Protein AF-A0A8H8N8V7-F1 (afdb_monomer_lite)

Radius of gyration: 15.13 Å; chains: 1; bounding box: 40×29×34 Å

Foldseek 3Di:
DPCVPDPVQPDDPFDQDPDCVRPVAALDGDPVQPDPVSVVVSVVSLLVQQLVLLLCVQVVVPDPVRSVVSNVLSVQLVVQLVVQADDPHDSVSSLVSSQVVCVVPPVVPCVVSSVVSRD

Structure (mmCIF, N/CA/C/O backbone):
data_AF-A0A8H8N8V7-F1
#
_entry.id   AF-A0A8H8N8V7-F1
#
loop_
_atom_site.group_PDB
_atom_site.id
_atom_site.type_symbol
_atom_site.label_atom_id
_atom_site.label_alt_id
_atom_site.label_comp_id
_atom_site.label_asym_id
_atom_site.label_entity_id
_atom_site.label_seq_id
_atom_site.pdbx_PDB_ins_code
_atom_site.Cartn_x
_atom_site.Cartn_y
_atom_site.Cartn_z
_atom_site.occupancy
_atom_site.B_iso_or_equiv
_atom_site.auth_seq_id
_atom_site.auth_comp_id
_atom_site.auth_asym_id
_atom_site.auth_atom_id
_atom_site.pdbx_PDB_model_num
ATOM 1 N N . MET A 1 1 ? -11.065 8.373 9.854 1.00 80.44 1 MET A N 1
ATOM 2 C CA . MET A 1 1 ? -11.549 9.311 8.809 1.00 80.44 1 MET 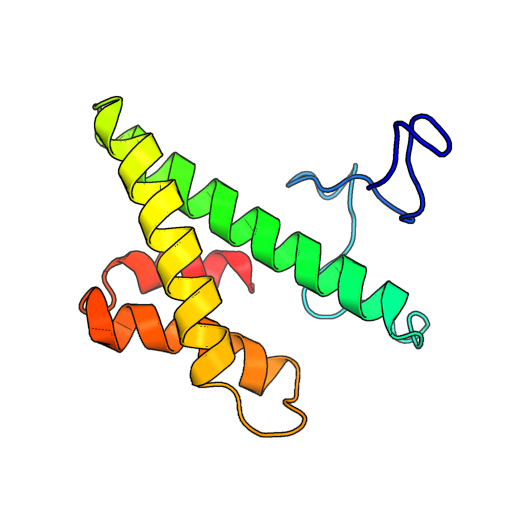A CA 1
ATOM 3 C C . MET A 1 1 ? -12.672 10.153 9.383 1.00 80.44 1 MET A C 1
ATOM 5 O O . MET A 1 1 ? -13.439 9.615 10.164 1.00 80.44 1 MET A O 1
ATOM 9 N N . ASP A 1 2 ? -12.747 11.441 9.046 1.00 77.69 2 ASP A N 1
ATOM 10 C CA . ASP A 1 2 ? -13.833 12.351 9.460 1.00 77.69 2 ASP A CA 1
ATOM 11 C C . ASP A 1 2 ? -14.032 12.540 10.973 1.00 77.69 2 ASP A C 1
ATOM 13 O O . ASP A 1 2 ? -15.121 12.876 11.430 1.00 77.69 2 ASP A O 1
ATOM 17 N N . ALA A 1 3 ? -12.964 12.410 11.769 1.00 76.81 3 ALA A N 1
ATOM 18 C CA . ALA A 1 3 ? -13.024 12.638 13.218 1.00 76.81 3 ALA A CA 1
ATOM 19 C C . ALA A 1 3 ? -13.454 14.072 13.601 1.00 76.81 3 ALA A C 1
ATOM 21 O O . ALA A 1 3 ? -13.926 14.297 14.708 1.00 76.81 3 ALA A O 1
ATOM 22 N N . TYR A 1 4 ? -13.303 15.037 12.686 1.00 73.81 4 TYR A N 1
ATOM 23 C CA . TYR A 1 4 ? -13.747 16.422 12.872 1.00 73.81 4 TYR A CA 1
ATOM 24 C C . TYR A 1 4 ? -15.263 16.610 12.679 1.00 73.81 4 TYR A C 1
ATOM 26 O O . TYR A 1 4 ? -15.844 17.523 13.255 1.00 73.81 4 TYR A O 1
ATOM 34 N N . VAL A 1 5 ? -15.903 15.761 11.866 1.00 76.38 5 VAL A N 1
ATOM 35 C CA . VAL A 1 5 ? -17.336 15.860 11.522 1.00 76.38 5 VAL A CA 1
ATOM 36 C C . VAL A 1 5 ? -18.169 14.816 12.280 1.00 76.38 5 VAL A C 1
ATOM 38 O O . VAL A 1 5 ? -19.365 15.008 12.483 1.00 76.38 5 VAL A O 1
ATOM 41 N N . GLY A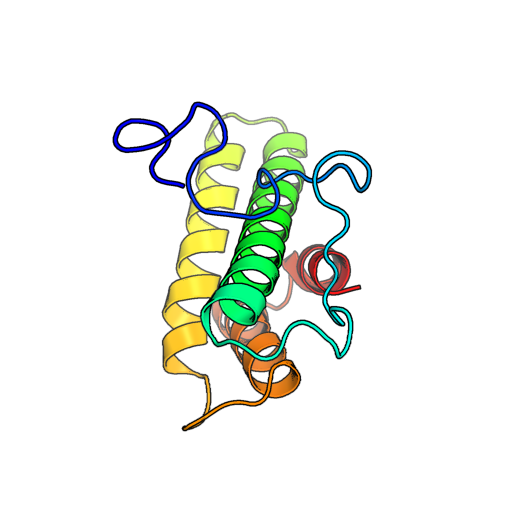 1 6 ? -17.546 13.716 12.712 1.00 67.88 6 GLY A N 1
ATOM 42 C CA . GLY A 1 6 ? -18.186 12.608 13.418 1.00 67.88 6 GLY A CA 1
ATOM 43 C C . GLY A 1 6 ? -17.724 12.445 14.869 1.00 67.88 6 GLY A C 1
ATOM 44 O O . GLY A 1 6 ? -17.550 13.406 15.612 1.00 67.88 6 GLY A O 1
ATOM 45 N N . SER A 1 7 ? -17.556 11.189 15.289 1.00 74.44 7 SER A N 1
ATOM 46 C CA . SER A 1 7 ? -17.009 10.845 16.606 1.00 74.44 7 SER A CA 1
ATOM 47 C C . SER A 1 7 ? -15.477 10.885 16.603 1.00 74.44 7 SER A C 1
ATOM 49 O O . SER A 1 7 ? -14.851 10.866 15.546 1.00 74.44 7 SER A O 1
ATOM 51 N N . GLN A 1 8 ? -14.853 10.824 17.781 1.00 70.06 8 GLN A N 1
ATOM 52 C CA . GLN A 1 8 ? -13.391 10.752 17.926 1.00 70.06 8 GLN A CA 1
ATOM 53 C C . GLN A 1 8 ? -12.757 9.557 17.175 1.00 70.06 8 GLN A C 1
ATOM 55 O O . GLN A 1 8 ? -11.576 9.598 16.841 1.00 70.06 8 GLN A O 1
ATOM 60 N N . ARG A 1 9 ? -13.548 8.514 16.868 1.00 71.44 9 ARG A N 1
ATOM 61 C CA . ARG A 1 9 ? -13.153 7.358 16.042 1.00 71.44 9 ARG A CA 1
ATOM 62 C C . ARG A 1 9 ? -13.385 7.547 14.539 1.00 71.44 9 ARG A C 1
ATOM 64 O O . ARG A 1 9 ? -12.782 6.840 13.738 1.00 71.44 9 ARG A O 1
ATOM 71 N N . GLY A 1 10 ? -14.210 8.509 14.138 1.00 83.50 10 GLY A N 1
ATOM 72 C CA . GLY A 1 10 ? -14.615 8.681 12.748 1.00 83.50 10 GLY A CA 1
ATOM 73 C C . GLY A 1 10 ? -15.750 7.747 12.321 1.00 83.50 10 GLY A C 1
ATOM 74 O O . GLY A 1 10 ? -16.564 7.346 13.153 1.00 83.50 10 GLY A O 1
ATOM 75 N N . ILE A 1 11 ? -15.808 7.452 11.016 1.00 82.94 11 ILE A N 1
ATOM 76 C CA . ILE A 1 11 ? -16.849 6.625 10.363 1.00 82.94 11 ILE A CA 1
ATOM 77 C C . ILE A 1 11 ? -16.401 5.198 9.994 1.00 82.94 11 ILE A C 1
ATOM 79 O O . ILE A 1 11 ? -17.204 4.432 9.468 1.00 82.94 11 ILE A O 1
ATOM 83 N N . TRP A 1 12 ? -15.130 4.865 10.226 1.00 81.56 12 TRP A N 1
ATOM 84 C CA . TRP A 1 12 ? -14.564 3.534 9.980 1.00 81.56 12 TRP A CA 1
ATOM 85 C C . TRP A 1 12 ? -14.724 2.635 11.210 1.00 81.56 12 TRP A C 1
ATOM 87 O O . TRP A 1 12 ? -14.876 3.144 12.326 1.00 81.56 12 TRP A O 1
ATOM 97 N N . ASP A 1 13 ? -14.689 1.315 11.011 1.00 83.19 13 ASP A N 1
ATOM 98 C CA . ASP A 1 13 ? -14.807 0.347 12.107 1.00 83.19 13 ASP A CA 1
ATOM 99 C C . ASP A 1 13 ? -13.553 0.377 12.992 1.00 83.19 13 ASP A C 1
ATOM 101 O O . ASP A 1 13 ? -13.652 0.259 14.221 1.00 83.19 13 ASP A O 1
ATOM 105 N N . TYR A 1 14 ? -12.387 0.583 12.372 1.00 86.38 14 TYR A N 1
ATOM 106 C CA . TYR A 1 14 ? -11.089 0.632 13.035 1.00 86.38 14 TYR A CA 1
ATOM 107 C C . TYR A 1 14 ? -10.336 1.939 12.750 1.00 86.38 14 TYR A C 1
ATOM 109 O O . TYR A 1 14 ? -10.602 2.679 11.800 1.00 86.38 14 TYR A O 1
ATOM 117 N N . LEU A 1 15 ? -9.403 2.269 13.645 1.00 86.31 15 LEU A N 1
ATOM 118 C CA . LEU A 1 15 ? -8.461 3.363 13.423 1.00 86.31 15 LEU A CA 1
ATOM 119 C C . LEU A 1 15 ? -7.260 2.804 12.669 1.00 86.31 15 LEU A C 1
ATOM 121 O O . LEU A 1 15 ? -6.624 1.898 13.194 1.00 86.31 15 LEU A O 1
ATOM 125 N N . TYR A 1 16 ? -6.906 3.409 11.533 1.00 86.00 16 TYR A N 1
ATOM 126 C CA . TYR A 1 16 ? -5.735 2.988 10.760 1.00 86.00 16 TYR A CA 1
ATOM 127 C C . TYR A 1 16 ? -4.479 2.897 11.628 1.00 86.00 16 TYR A C 1
ATOM 129 O O . TYR A 1 16 ? -4.072 3.886 12.261 1.00 86.00 16 TYR A O 1
ATOM 137 N N . SER A 1 17 ? -3.876 1.714 11.682 1.00 85.50 17 SER A N 1
ATOM 138 C CA . SER A 1 17 ? -2.812 1.394 12.623 1.00 85.50 17 SER A CA 1
ATOM 139 C C . SER A 1 17 ? -2.106 0.104 12.241 1.00 85.50 17 SER A C 1
ATOM 141 O O . SER A 1 17 ? -2.737 -0.935 12.128 1.00 85.50 17 SER A O 1
ATOM 143 N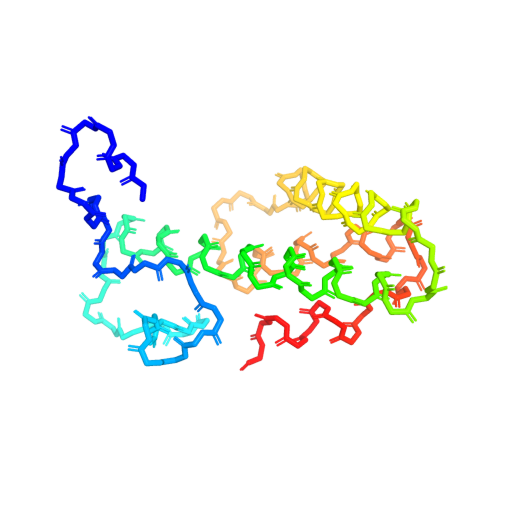 N . THR A 1 18 ? -0.775 0.127 12.302 1.00 84.81 18 THR A N 1
ATOM 144 C CA . THR A 1 18 ? 0.061 -1.075 12.145 1.00 84.81 18 THR A CA 1
ATOM 145 C C . THR A 1 18 ? -0.037 -2.071 13.309 1.00 84.81 18 THR A C 1
ATOM 147 O O . THR A 1 18 ? 0.685 -3.067 13.383 1.00 84.81 18 THR A O 1
ATOM 150 N N . SER A 1 19 ? -0.894 -1.789 14.293 1.00 87.88 19 SER A N 1
ATOM 151 C CA . SER A 1 19 ? -1.164 -2.681 15.408 1.00 87.88 19 SER A CA 1
ATOM 152 C C . SER A 1 19 ? -2.397 -3.521 15.108 1.00 87.88 19 SER A C 1
ATOM 154 O O . SER A 1 19 ? -3.509 -3.003 15.154 1.00 87.88 19 SER A O 1
ATOM 156 N N . MET A 1 20 ? -2.210 -4.839 15.000 1.00 86.44 20 MET A N 1
ATOM 157 C CA . MET A 1 20 ? -3.301 -5.821 14.871 1.00 86.44 20 MET A CA 1
ATOM 158 C C . MET A 1 20 ? -4.318 -5.804 16.032 1.00 86.44 20 MET A C 1
ATOM 160 O O . MET A 1 20 ? -5.356 -6.460 15.965 1.00 86.44 20 MET A O 1
ATOM 164 N N . VAL A 1 21 ? -4.017 -5.095 17.128 1.00 90.94 21 VAL A N 1
ATOM 165 C CA . VAL A 1 21 ? -4.947 -4.865 18.247 1.00 90.94 21 VAL A CA 1
ATOM 166 C C . VAL A 1 21 ? -5.868 -3.675 17.966 1.00 90.94 21 VAL A C 1
ATOM 168 O O . VAL A 1 21 ? -7.032 -3.691 18.365 1.00 90.94 21 VAL A O 1
ATOM 171 N N . THR A 1 22 ? -5.351 -2.640 17.304 1.00 88.75 22 THR A N 1
ATOM 172 C CA . THR A 1 22 ? -6.088 -1.413 16.971 1.00 88.75 22 THR A CA 1
ATOM 173 C C . THR A 1 22 ? -6.861 -1.566 15.663 1.00 88.75 22 THR A C 1
ATOM 175 O O . THR A 1 22 ? -8.018 -1.143 15.604 1.00 88.75 22 THR A O 1
ATOM 178 N N . ASP A 1 23 ? -6.248 -2.202 14.664 1.00 88.38 23 ASP A N 1
ATOM 179 C CA . ASP A 1 23 ? -6.851 -2.551 13.381 1.00 88.38 23 ASP A CA 1
ATOM 180 C C . ASP A 1 23 ? -6.541 -4.023 13.043 1.00 88.38 23 ASP A C 1
ATOM 182 O O . ASP A 1 23 ? -5.402 -4.361 12.731 1.00 88.38 23 ASP A O 1
ATOM 186 N N . PRO A 1 24 ? -7.517 -4.940 13.158 1.00 88.50 24 PRO A N 1
ATOM 187 C CA . PRO A 1 24 ? -7.323 -6.355 12.870 1.00 88.50 24 PRO A CA 1
ATOM 188 C C . PRO A 1 24 ? -7.560 -6.709 11.391 1.00 88.50 24 PRO A C 1
ATOM 190 O O . PRO A 1 24 ? -7.626 -7.900 11.060 1.00 88.50 24 PRO A O 1
ATOM 193 N N . LEU A 1 25 ? -7.786 -5.729 10.506 1.00 87.00 25 LEU A N 1
ATOM 194 C CA . LEU A 1 25 ? -7.992 -5.994 9.085 1.00 87.00 25 LEU A CA 1
ATOM 195 C C . LEU A 1 25 ? -6.709 -6.529 8.436 1.00 87.00 25 LEU A C 1
ATOM 197 O O . LEU A 1 25 ? -5.592 -6.246 8.846 1.00 87.00 25 LEU A O 1
ATOM 201 N N . SER A 1 26 ? -6.880 -7.354 7.406 1.00 80.25 26 SER A N 1
ATOM 202 C CA . SER A 1 26 ? -5.775 -7.918 6.627 1.00 80.25 26 SER A CA 1
ATOM 203 C C . SER A 1 26 ? -6.136 -7.925 5.147 1.00 80.25 26 SER A C 1
ATOM 205 O O . SER A 1 26 ? -7.290 -7.687 4.780 1.00 80.25 26 SER A O 1
ATOM 207 N N . TYR A 1 27 ? -5.166 -8.266 4.295 1.00 76.56 27 TYR A N 1
ATOM 208 C CA . TYR A 1 27 ? -5.352 -8.376 2.846 1.00 76.56 27 TYR A CA 1
ATOM 209 C C . TYR A 1 27 ? -6.516 -9.295 2.433 1.00 76.56 27 TYR A C 1
ATOM 211 O O . TYR A 1 27 ? -7.134 -9.102 1.385 1.00 76.56 27 TYR A O 1
ATOM 219 N N . SER A 1 28 ? -6.848 -10.281 3.271 1.00 75.44 28 SER A N 1
ATOM 220 C CA . SER A 1 28 ? -8.010 -11.151 3.101 1.00 75.44 28 SER A CA 1
ATOM 221 C C . SER A 1 28 ? -9.027 -10.897 4.220 1.00 75.44 28 SER A C 1
ATOM 223 O O . SER A 1 28 ? -9.104 -11.694 5.163 1.00 75.44 28 SER A O 1
ATOM 225 N N . PRO A 1 29 ? -9.834 -9.822 4.139 1.00 69.50 29 PRO A N 1
ATOM 226 C CA . PRO A 1 29 ? -10.804 -9.515 5.178 1.00 69.50 29 PRO A CA 1
ATOM 227 C C . PRO A 1 29 ? -11.878 -10.615 5.296 1.00 69.50 29 PRO A C 1
ATOM 229 O O . PRO A 1 29 ? -12.104 -11.387 4.355 1.00 69.50 29 PRO A O 1
ATOM 232 N N . PRO A 1 30 ? -12.579 -10.705 6.444 1.00 74.56 30 PRO A N 1
ATOM 233 C CA . PRO A 1 30 ? -13.648 -11.678 6.643 1.00 74.56 30 PRO A CA 1
ATOM 234 C C . PRO A 1 30 ? -14.715 -11.602 5.545 1.00 74.56 30 PRO A C 1
ATOM 236 O O . PRO A 1 30 ? -15.135 -10.514 5.156 1.00 74.56 30 PRO A O 1
ATOM 239 N N . ARG A 1 31 ? -15.242 -12.759 5.115 1.00 75.44 31 ARG A N 1
ATOM 240 C CA . ARG A 1 31 ? -16.295 -12.850 4.076 1.00 75.44 31 ARG A CA 1
ATOM 241 C C . ARG A 1 31 ? -17.581 -12.078 4.404 1.00 75.44 31 ARG A C 1
ATOM 243 O O . ARG A 1 31 ? -18.406 -11.883 3.521 1.00 75.44 31 ARG A O 1
ATOM 250 N N . SER A 1 32 ? -17.773 -11.671 5.658 1.00 80.12 32 SER A N 1
ATOM 251 C CA . SER A 1 32 ? -18.897 -10.841 6.099 1.00 80.12 32 SER A CA 1
ATOM 252 C C . SER A 1 32 ? -18.790 -9.370 5.669 1.00 80.12 32 SER A C 1
ATOM 254 O O . SER A 1 32 ? -19.807 -8.680 5.663 1.00 80.12 32 SER A O 1
ATOM 256 N N . ARG A 1 33 ? -17.599 -8.884 5.288 1.00 81.31 33 ARG A N 1
ATOM 257 C CA . ARG A 1 33 ? -17.351 -7.514 4.805 1.00 81.31 33 ARG A CA 1
ATOM 258 C C . ARG A 1 33 ? -17.640 -7.419 3.301 1.00 81.31 33 ARG A C 1
ATOM 260 O O . ARG A 1 33 ? -16.739 -7.537 2.477 1.00 81.31 33 ARG A O 1
ATOM 267 N N . ILE A 1 34 ? -18.917 -7.268 2.943 1.00 79.81 34 ILE A N 1
ATOM 268 C CA . ILE A 1 34 ? -19.397 -7.332 1.546 1.00 79.81 34 ILE A CA 1
ATOM 269 C C . ILE A 1 34 ? -19.647 -5.965 0.897 1.00 79.81 34 ILE A C 1
ATOM 271 O O . ILE A 1 34 ? -19.950 -5.903 -0.295 1.00 79.81 34 ILE A O 1
ATOM 275 N N . ARG A 1 35 ? -19.585 -4.864 1.657 1.00 87.19 35 ARG A N 1
ATOM 276 C CA . ARG A 1 35 ? -19.852 -3.523 1.118 1.00 87.19 35 ARG A CA 1
ATOM 277 C C . ARG A 1 35 ? -18.566 -2.900 0.592 1.00 87.19 35 ARG A C 1
ATOM 279 O O . ARG A 1 35 ? -17.481 -3.143 1.111 1.00 87.19 35 ARG A O 1
ATOM 286 N N . VAL A 1 36 ? -18.707 -2.006 -0.385 1.00 88.38 36 VAL A N 1
ATOM 287 C CA . VAL A 1 36 ? -17.567 -1.280 -0.975 1.00 88.38 36 VAL A CA 1
ATOM 288 C C . VAL A 1 36 ? -16.787 -0.455 0.050 1.00 88.38 36 VAL A C 1
ATOM 290 O O . VAL A 1 36 ? -15.577 -0.325 -0.079 1.00 88.38 36 VAL A O 1
ATOM 293 N N . HIS A 1 37 ? -17.449 0.051 1.094 1.00 89.06 37 HIS A N 1
ATOM 294 C CA . HIS A 1 37 ? -16.785 0.767 2.185 1.00 89.06 37 HIS A CA 1
ATOM 295 C C . HIS A 1 37 ? -15.941 -0.174 3.050 1.00 89.06 37 HIS A C 1
ATOM 297 O O . HIS A 1 37 ? -14.808 0.161 3.365 1.00 89.06 37 HIS A O 1
ATOM 303 N N . ASP A 1 38 ? -16.440 -1.375 3.351 1.00 85.75 38 ASP A N 1
ATOM 304 C CA . ASP A 1 38 ? -15.702 -2.354 4.153 1.00 85.75 38 ASP A CA 1
ATOM 305 C C . ASP A 1 38 ? -14.431 -2.824 3.413 1.00 85.75 38 ASP A C 1
ATOM 307 O O . ASP A 1 38 ? -13.382 -3.016 4.024 1.00 85.75 38 ASP A O 1
ATOM 31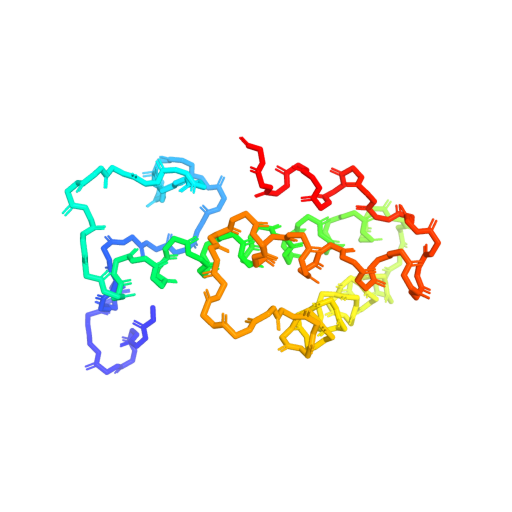1 N N . ALA A 1 39 ? -14.523 -2.982 2.086 1.00 82.75 39 ALA A N 1
ATOM 312 C CA . ALA A 1 39 ? -13.378 -3.276 1.224 1.00 82.75 39 ALA A CA 1
ATOM 313 C C . ALA A 1 39 ? -12.426 -2.074 1.090 1.00 82.75 39 ALA A C 1
ATOM 315 O O . ALA A 1 39 ? -11.209 -2.245 1.085 1.00 82.75 39 ALA A O 1
ATOM 316 N N . GLY A 1 40 ? -12.978 -0.860 1.000 1.00 87.12 40 GLY A N 1
ATOM 317 C CA . GLY A 1 40 ? -12.214 0.384 0.930 1.00 87.12 40 GLY A CA 1
ATOM 318 C C . GLY A 1 40 ? -11.388 0.646 2.188 1.00 87.12 40 GLY A C 1
ATOM 319 O O . GLY A 1 40 ? -10.251 1.091 2.072 1.00 87.12 40 GLY A O 1
ATOM 320 N N . GLU A 1 41 ? -11.918 0.316 3.365 1.00 87.56 41 GLU A N 1
ATOM 321 C CA . GLU A 1 41 ? -11.200 0.400 4.641 1.00 87.56 41 GLU A C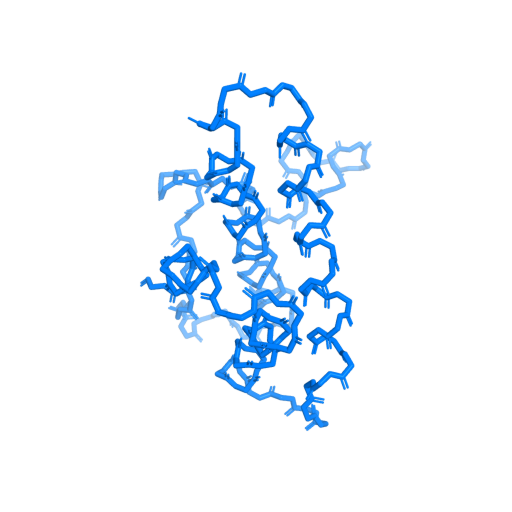A 1
ATOM 322 C C . GLU A 1 41 ? -9.979 -0.528 4.656 1.00 87.56 41 GLU A C 1
ATOM 324 O O . GLU A 1 41 ? -8.867 -0.069 4.903 1.00 87.56 41 GLU A O 1
ATOM 329 N N . GLY A 1 42 ? -10.152 -1.802 4.282 1.00 86.50 42 GLY A N 1
ATOM 330 C CA . GLY A 1 42 ? -9.031 -2.744 4.189 1.00 86.50 42 GLY A CA 1
ATOM 331 C C . GLY A 1 42 ? -7.983 -2.324 3.151 1.00 86.50 42 GLY A C 1
ATOM 332 O O . GLY A 1 42 ? -6.784 -2.440 3.390 1.00 86.50 42 GLY A O 1
ATOM 333 N N . TRP A 1 43 ? -8.415 -1.777 2.011 1.00 87.44 43 TRP A N 1
ATOM 334 C CA . TRP A 1 43 ? -7.496 -1.247 0.999 1.00 87.44 43 TRP A CA 1
ATOM 335 C C . TRP A 1 43 ? -6.717 -0.019 1.482 1.00 87.44 43 TRP A C 1
ATOM 337 O O . TRP A 1 43 ? -5.531 0.133 1.182 1.00 87.44 43 TRP A O 1
ATOM 347 N N . ALA A 1 44 ? -7.372 0.860 2.238 1.00 89.25 44 ALA A N 1
ATOM 348 C CA . ALA A 1 44 ? -6.732 2.028 2.816 1.00 89.25 44 ALA A CA 1
ATOM 349 C C . ALA A 1 44 ? -5.713 1.648 3.901 1.00 89.25 44 ALA A C 1
ATOM 351 O O . ALA A 1 44 ? -4.663 2.289 3.963 1.00 89.25 44 ALA A O 1
ATOM 352 N N . GLU A 1 45 ? -5.965 0.591 4.679 1.00 88.75 45 GLU A N 1
ATOM 353 C CA . GLU A 1 45 ? -4.989 0.084 5.650 1.00 88.75 45 GLU A CA 1
ATOM 354 C C . GLU A 1 45 ? -3.747 -0.493 4.960 1.00 88.75 45 GLU A C 1
ATOM 356 O O . GLU A 1 45 ? -2.621 -0.159 5.315 1.00 88.75 45 GLU A O 1
ATOM 361 N N . ILE A 1 46 ? -3.910 -1.231 3.860 1.00 88.50 46 ILE A N 1
ATOM 362 C CA . ILE A 1 46 ? -2.758 -1.676 3.059 1.00 88.50 46 ILE A CA 1
ATOM 363 C C . ILE A 1 46 ? -1.947 -0.477 2.533 1.00 88.50 46 ILE A C 1
ATOM 365 O O . ILE A 1 46 ? -0.717 -0.459 2.604 1.00 88.50 46 ILE A O 1
ATOM 369 N N . CYS A 1 47 ? -2.618 0.562 2.024 1.00 90.00 47 CYS A N 1
ATOM 370 C CA . CYS A 1 47 ? -1.944 1.790 1.589 1.00 90.00 47 CYS A CA 1
ATOM 371 C C . CYS A 1 47 ? -1.186 2.477 2.742 1.00 90.00 47 CYS A C 1
ATOM 373 O O . CYS A 1 47 ? -0.116 3.056 2.529 1.00 90.00 47 CYS A O 1
ATOM 375 N N . ARG A 1 48 ? -1.735 2.423 3.960 1.00 90.12 48 ARG A N 1
ATOM 376 C CA . ARG A 1 48 ? -1.131 2.963 5.181 1.00 90.12 48 ARG A CA 1
ATOM 377 C C . ARG A 1 48 ? 0.126 2.187 5.580 1.00 90.12 48 ARG A C 1
ATOM 379 O O . ARG A 1 48 ? 1.122 2.833 5.919 1.00 90.12 48 ARG A O 1
ATOM 386 N N . GLU A 1 49 ? 0.094 0.859 5.493 1.00 89.62 49 GLU A N 1
ATOM 387 C CA . GLU A 1 49 ? 1.229 -0.031 5.766 1.00 89.62 49 GLU A CA 1
ATOM 388 C C . GLU A 1 49 ? 2.386 0.204 4.789 1.00 89.62 49 GLU A C 1
ATOM 390 O O . GLU A 1 49 ? 3.532 0.401 5.200 1.00 89.62 49 GLU A O 1
ATOM 395 N N . ILE A 1 50 ? 2.091 0.305 3.486 1.00 90.88 50 ILE A N 1
ATOM 396 C CA . ILE A 1 50 ? 3.095 0.659 2.467 1.00 90.88 50 ILE A CA 1
ATOM 397 C C . ILE A 1 50 ? 3.763 1.998 2.813 1.00 90.88 50 ILE A C 1
ATOM 399 O O . ILE A 1 50 ? 4.990 2.120 2.756 1.00 90.88 50 ILE A O 1
ATOM 403 N N . TYR A 1 51 ? 2.968 2.998 3.200 1.00 90.75 51 TYR A N 1
ATOM 404 C CA . TYR A 1 51 ? 3.470 4.317 3.575 1.00 90.75 51 TYR A CA 1
ATOM 405 C C . TYR A 1 51 ? 4.390 4.269 4.807 1.00 90.75 51 TYR A C 1
ATOM 407 O O . TYR A 1 51 ? 5.466 4.871 4.769 1.00 90.75 51 TYR A O 1
ATOM 415 N N . GLU A 1 52 ? 4.021 3.548 5.874 1.00 88.50 52 GLU A N 1
ATOM 416 C CA . GLU A 1 52 ? 4.886 3.378 7.057 1.00 88.50 52 GLU A CA 1
ATOM 417 C C . GLU A 1 52 ? 6.190 2.666 6.710 1.00 88.50 52 GLU A C 1
ATOM 419 O O . GLU A 1 52 ? 7.270 3.169 7.024 1.00 88.50 52 GLU A O 1
ATOM 424 N N . LEU A 1 53 ? 6.114 1.527 6.016 1.00 88.19 53 LEU A N 1
ATOM 425 C CA . LEU A 1 53 ? 7.293 0.735 5.669 1.00 88.19 53 LEU A CA 1
ATOM 426 C C . LEU A 1 53 ? 8.266 1.511 4.778 1.00 88.19 53 LEU A C 1
ATOM 428 O O . LEU A 1 53 ? 9.481 1.404 4.958 1.00 88.19 53 LEU A O 1
ATOM 432 N N . LEU A 1 54 ? 7.764 2.330 3.852 1.00 87.31 54 LEU A N 1
ATOM 433 C CA . LEU A 1 54 ? 8.606 3.204 3.037 1.00 87.31 54 LEU A CA 1
ATOM 434 C C . LEU A 1 54 ? 9.219 4.336 3.864 1.00 87.31 54 LEU A C 1
ATOM 436 O O . LEU A 1 54 ? 10.406 4.620 3.716 1.00 87.31 54 LEU A O 1
ATOM 440 N N . ILE A 1 55 ? 8.470 4.972 4.764 1.00 86.00 55 ILE A N 1
ATOM 441 C CA . ILE A 1 55 ? 9.044 6.018 5.619 1.00 86.00 55 ILE A CA 1
ATOM 442 C C . ILE A 1 55 ? 10.114 5.446 6.536 1.00 86.00 55 ILE A C 1
ATOM 444 O O . ILE A 1 55 ? 11.196 6.024 6.613 1.00 86.00 55 ILE A O 1
ATOM 448 N N . LEU A 1 56 ? 9.858 4.321 7.200 1.00 83.06 56 LEU A N 1
ATOM 449 C CA . LEU A 1 56 ? 10.820 3.675 8.091 1.00 83.06 56 LEU A CA 1
ATOM 450 C C . LEU A 1 56 ? 12.040 3.157 7.314 1.00 83.06 56 LEU A C 1
ATOM 452 O O . LEU A 1 56 ? 13.185 3.412 7.700 1.00 83.06 56 LEU A O 1
ATOM 456 N N . GLY A 1 57 ? 11.810 2.487 6.183 1.00 79.00 57 GLY A N 1
ATOM 457 C CA . GLY A 1 57 ? 12.858 1.938 5.320 1.00 79.00 57 GLY A CA 1
ATOM 458 C C . GLY A 1 57 ? 13.793 2.995 4.729 1.00 79.00 57 GLY A C 1
ATOM 459 O O . GLY A 1 57 ? 14.971 2.719 4.502 1.00 79.00 57 GLY A O 1
ATOM 460 N N . PHE A 1 58 ? 13.299 4.215 4.508 1.00 77.62 58 PHE A N 1
ATOM 461 C CA . PHE A 1 58 ? 14.135 5.332 4.082 1.00 77.62 58 PHE A CA 1
ATOM 462 C C . PHE A 1 58 ? 14.711 6.123 5.268 1.00 77.62 58 PHE A C 1
ATOM 464 O O . PHE A 1 58 ? 15.893 6.438 5.247 1.00 77.62 58 PHE A O 1
ATOM 471 N N . SER A 1 59 ? 13.954 6.373 6.340 1.00 70.12 59 SER A N 1
ATOM 472 C CA . SER A 1 59 ? 14.439 7.136 7.512 1.00 70.12 59 SER A CA 1
ATOM 473 C C . SER A 1 59 ? 15.565 6.421 8.272 1.00 70.12 59 SER A C 1
ATOM 475 O O . SER A 1 59 ? 16.442 7.069 8.838 1.00 70.12 59 SER A O 1
ATOM 477 N N . SER A 1 60 ? 15.591 5.085 8.243 1.00 62.62 60 SER A N 1
ATOM 478 C CA . SER A 1 60 ? 16.682 4.258 8.791 1.00 62.62 60 SER A CA 1
ATOM 479 C C . SER A 1 60 ? 18.024 4.411 8.056 1.00 62.62 60 SER A C 1
ATOM 481 O O . SER A 1 60 ? 19.038 3.905 8.534 1.00 62.62 60 SER A O 1
ATOM 483 N N . LYS A 1 61 ? 18.065 5.139 6.929 1.00 61.31 61 LYS A N 1
ATOM 484 C CA . LYS A 1 61 ? 19.294 5.464 6.180 1.00 61.31 61 LYS A CA 1
ATOM 485 C C . LYS A 1 61 ? 19.978 6.766 6.635 1.00 61.31 61 LYS A C 1
ATOM 487 O O . LYS A 1 61 ? 20.945 7.192 6.009 1.00 61.31 61 LYS A O 1
ATOM 492 N N . ASN A 1 62 ? 19.571 7.298 7.795 1.00 50.75 62 ASN A N 1
ATOM 493 C CA . ASN A 1 62 ? 20.232 8.358 8.570 1.00 50.75 62 ASN A CA 1
ATOM 494 C C . ASN A 1 62 ? 20.150 9.809 8.049 1.00 50.75 62 ASN A C 1
ATOM 496 O O . ASN A 1 62 ? 20.903 10.639 8.552 1.00 50.75 62 ASN A O 1
ATOM 500 N N . ASN A 1 63 ? 19.217 10.194 7.165 1.00 54.34 63 ASN A N 1
ATOM 501 C CA . ASN A 1 63 ? 18.963 11.620 6.892 1.00 54.34 63 ASN A CA 1
ATOM 502 C C . ASN A 1 63 ? 17.472 12.005 6.894 1.00 54.34 63 ASN A C 1
ATOM 504 O O . ASN A 1 63 ? 16.608 11.280 6.413 1.00 54.34 63 ASN A O 1
ATOM 508 N N . TYR A 1 64 ? 17.159 13.212 7.386 1.00 50.16 64 TYR A N 1
ATOM 509 C CA . TYR A 1 64 ? 15.804 13.800 7.370 1.00 50.16 64 TYR A CA 1
ATOM 510 C C . TYR A 1 64 ? 15.215 13.916 5.947 1.00 50.16 64 TYR A C 1
ATOM 512 O O . TYR A 1 64 ? 14.004 13.796 5.755 1.00 50.16 64 TYR A O 1
ATOM 520 N N . SER A 1 65 ? 16.077 14.080 4.935 1.00 60.91 65 SER A N 1
ATOM 521 C CA . SER A 1 65 ? 15.724 14.007 3.509 1.00 60.91 65 SER A CA 1
ATOM 522 C C . SER A 1 65 ? 15.099 12.670 3.108 1.00 60.91 65 SER A C 1
ATOM 524 O O . SER A 1 65 ? 14.332 12.607 2.148 1.00 60.91 65 SER A O 1
ATOM 526 N N . ASP A 1 66 ? 15.384 11.604 3.850 1.00 63.66 66 ASP A N 1
ATOM 527 C CA . ASP A 1 66 ? 15.035 10.247 3.454 1.00 63.66 66 ASP A CA 1
ATOM 528 C C . ASP A 1 66 ? 13.582 9.928 3.828 1.00 63.66 66 ASP A C 1
ATOM 530 O O . ASP A 1 66 ? 12.866 9.296 3.055 1.00 63.66 66 ASP A O 1
ATOM 534 N N . GLY A 1 67 ? 13.067 10.486 4.929 1.00 64.06 67 GLY A N 1
ATOM 535 C CA . GLY A 1 67 ? 11.633 10.436 5.235 1.00 64.06 67 GLY A CA 1
ATOM 536 C C . GLY A 1 67 ? 10.775 11.141 4.172 1.00 64.06 67 GLY A C 1
ATOM 537 O O . GLY A 1 67 ? 9.662 10.703 3.878 1.00 64.06 67 GLY A O 1
ATOM 538 N N . ILE A 1 68 ? 11.297 12.203 3.544 1.00 75.50 68 ILE A N 1
ATOM 539 C CA . ILE A 1 68 ? 10.659 12.866 2.392 1.00 75.50 68 ILE A CA 1
ATOM 540 C C . ILE A 1 68 ? 10.727 11.960 1.156 1.00 75.50 68 ILE A C 1
ATOM 542 O O . ILE A 1 68 ? 9.731 11.823 0.445 1.00 75.50 68 ILE A O 1
ATOM 546 N N . ALA A 1 69 ? 11.861 11.293 0.927 1.00 83.25 69 ALA A N 1
ATOM 547 C CA . ALA A 1 69 ? 12.009 10.340 -0.169 1.00 83.25 69 ALA A CA 1
ATOM 548 C C . ALA A 1 69 ? 11.015 9.170 -0.059 1.00 83.25 69 ALA A C 1
ATOM 550 O O . ALA A 1 69 ? 10.348 8.862 -1.044 1.00 83.25 69 ALA A O 1
ATOM 551 N N . GLY A 1 70 ? 10.830 8.580 1.129 1.00 87.12 70 GLY A N 1
ATOM 552 C CA . GLY A 1 70 ? 9.848 7.510 1.354 1.00 87.12 70 GLY A CA 1
ATOM 553 C C . GLY A 1 70 ? 8.411 7.938 1.027 1.00 87.12 70 GLY A C 1
ATOM 554 O O . GLY A 1 70 ? 7.688 7.222 0.334 1.00 87.12 70 GLY A O 1
ATOM 555 N N . LYS A 1 71 ? 8.019 9.156 1.428 1.00 88.94 71 LYS A N 1
ATOM 556 C CA . LYS A 1 71 ? 6.706 9.744 1.093 1.00 88.94 71 LYS A CA 1
ATOM 557 C C . LYS A 1 71 ? 6.524 9.953 -0.412 1.00 88.94 71 LYS A C 1
ATOM 559 O O . LYS A 1 71 ? 5.454 9.664 -0.943 1.00 88.94 71 LYS A O 1
ATOM 564 N N . LEU A 1 72 ? 7.560 10.440 -1.098 1.00 90.56 72 LEU A N 1
ATOM 565 C CA . LEU A 1 72 ? 7.537 10.641 -2.550 1.00 90.56 72 LEU A CA 1
ATOM 566 C C . LEU A 1 72 ? 7.444 9.314 -3.306 1.00 90.56 72 LEU A C 1
ATOM 568 O O . LEU A 1 72 ? 6.654 9.203 -4.239 1.00 90.56 72 LEU A O 1
ATOM 572 N N . VAL A 1 73 ? 8.207 8.300 -2.884 1.00 92.62 73 VAL A N 1
ATOM 573 C CA . VAL A 1 73 ? 8.108 6.945 -3.443 1.00 92.62 73 VAL A CA 1
ATOM 574 C C . VAL A 1 73 ? 6.686 6.425 -3.272 1.00 92.62 73 VAL A C 1
ATOM 576 O O . VAL A 1 73 ? 6.089 6.010 -4.259 1.00 92.62 73 VAL A O 1
ATOM 579 N N . ASN A 1 74 ? 6.106 6.527 -2.072 1.00 93.75 74 ASN A N 1
ATOM 580 C CA . ASN A 1 74 ? 4.735 6.086 -1.820 1.00 93.75 74 ASN A CA 1
ATOM 581 C C . ASN A 1 74 ? 3.723 6.748 -2.771 1.00 93.75 74 ASN A C 1
ATOM 583 O O . ASN A 1 74 ? 2.882 6.068 -3.356 1.00 93.75 74 ASN A O 1
ATOM 587 N N . LEU A 1 75 ? 3.831 8.066 -2.970 1.00 94.31 75 LEU A N 1
ATOM 588 C CA . LEU A 1 75 ? 2.941 8.792 -3.874 1.00 94.31 75 LEU A CA 1
ATOM 589 C C . LEU A 1 75 ? 3.110 8.351 -5.336 1.00 94.31 75 LEU A C 1
ATOM 591 O O . LEU A 1 75 ? 2.108 8.171 -6.025 1.00 94.31 75 LEU A O 1
ATOM 595 N N . HIS A 1 76 ? 4.343 8.136 -5.807 1.00 95.19 76 HIS A N 1
ATOM 596 C CA . HIS A 1 76 ? 4.577 7.619 -7.159 1.00 95.19 76 HIS A CA 1
ATOM 597 C C . HIS A 1 76 ? 3.987 6.222 -7.351 1.00 95.19 76 HIS A C 1
ATOM 599 O O . HIS A 1 76 ? 3.338 5.984 -8.364 1.00 95.19 76 HIS A O 1
ATOM 605 N N . LEU A 1 77 ? 4.180 5.313 -6.388 1.00 95.94 77 LEU A N 1
ATOM 606 C CA . LEU A 1 77 ? 3.619 3.962 -6.467 1.00 95.94 77 LEU A CA 1
ATOM 607 C C . LEU A 1 77 ? 2.088 3.994 -6.526 1.00 95.94 77 LEU A C 1
ATOM 609 O O . LEU A 1 77 ? 1.496 3.287 -7.336 1.00 95.94 77 LEU A O 1
ATOM 613 N N . LEU A 1 78 ? 1.452 4.842 -5.711 1.00 94.75 78 LEU A N 1
ATOM 614 C CA . LEU A 1 78 ? -0.001 4.986 -5.698 1.00 94.75 78 LEU A CA 1
ATOM 615 C C . LEU A 1 78 ? -0.529 5.540 -7.029 1.00 94.75 78 LEU A C 1
ATOM 617 O O . LEU A 1 78 ? -1.403 4.933 -7.641 1.00 94.75 78 LEU A O 1
ATOM 621 N N . VAL A 1 79 ? -0.002 6.678 -7.490 1.00 96.50 79 VAL A N 1
ATOM 622 C CA . VAL A 1 79 ? -0.502 7.349 -8.702 1.00 96.50 79 VAL A CA 1
ATOM 623 C C . VAL A 1 79 ? -0.261 6.502 -9.949 1.00 96.50 79 VAL A C 1
ATOM 625 O O . VAL A 1 79 ? -1.181 6.321 -10.744 1.00 96.50 79 VAL A O 1
ATOM 628 N N . ASP A 1 80 ? 0.936 5.941 -10.109 1.00 97.50 80 ASP A N 1
ATOM 629 C CA . ASP A 1 80 ? 1.236 5.088 -11.257 1.00 97.50 80 ASP A CA 1
ATOM 630 C C . ASP A 1 80 ? 0.464 3.761 -11.181 1.00 97.50 80 ASP A C 1
ATOM 632 O O . ASP A 1 80 ? -0.005 3.259 -12.200 1.00 97.50 80 ASP A O 1
ATOM 636 N N . GLY A 1 81 ? 0.278 3.195 -9.985 1.00 96.38 81 GLY A N 1
ATOM 637 C CA . GLY A 1 81 ? -0.499 1.968 -9.806 1.00 96.38 81 GLY A CA 1
ATOM 638 C C . GLY A 1 81 ? -1.958 2.136 -10.231 1.00 96.38 81 GLY A C 1
ATOM 639 O O . GLY A 1 81 ? -2.508 1.272 -10.914 1.00 96.38 81 GLY A O 1
ATOM 640 N N . LEU A 1 82 ? -2.559 3.293 -9.929 1.00 94.62 82 LEU A N 1
ATOM 641 C CA . LEU A 1 82 ? -3.907 3.645 -10.390 1.00 94.62 82 LEU A CA 1
ATOM 642 C C . LEU A 1 82 ? -4.013 3.759 -11.918 1.00 94.62 82 LEU A C 1
ATOM 644 O O . LEU A 1 82 ? -5.099 3.549 -12.458 1.00 94.62 82 LEU A O 1
ATOM 648 N N . GLN A 1 83 ? -2.918 4.088 -12.609 1.00 96.62 83 GLN A N 1
ATOM 649 C CA . GLN A 1 83 ? -2.862 4.128 -14.075 1.00 96.62 83 GLN A CA 1
ATOM 650 C C . GLN A 1 83 ? -2.652 2.740 -14.695 1.00 96.62 83 GLN A C 1
ATOM 652 O O . GLN A 1 83 ? -3.089 2.505 -15.819 1.00 96.62 83 GLN A O 1
ATOM 657 N N . LEU A 1 84 ? -1.970 1.835 -13.987 1.00 97.62 84 LEU A N 1
ATOM 658 C CA . LEU A 1 84 ? -1.615 0.500 -14.480 1.00 97.62 84 LEU A CA 1
ATOM 659 C C . LEU A 1 84 ? -2.682 -0.565 -14.211 1.00 97.62 84 LEU A C 1
ATOM 661 O O . LEU A 1 84 ? -2.670 -1.613 -14.857 1.00 97.62 84 LEU A O 1
ATOM 665 N N . GLN A 1 85 ? -3.580 -0.334 -13.255 1.00 95.69 85 GLN A N 1
ATOM 666 C CA . GLN A 1 85 ? -4.623 -1.303 -12.925 1.00 95.69 85 GLN A CA 1
ATOM 667 C C . GLN A 1 85 ? -5.565 -1.561 -14.121 1.00 95.69 85 GLN A C 1
ATOM 669 O O . GLN A 1 85 ? -5.921 -0.629 -14.849 1.00 95.69 85 GLN A O 1
ATOM 674 N N . PRO A 1 86 ? -6.014 -2.811 -14.332 1.00 95.38 86 PRO A N 1
ATOM 675 C CA . PRO A 1 86 ? -7.015 -3.114 -15.349 1.00 95.38 86 PRO A CA 1
ATOM 676 C C . PRO A 1 86 ? -8.388 -2.534 -14.975 1.00 95.38 86 PRO A C 1
ATOM 678 O O . PRO A 1 86 ? -8.641 -2.173 -13.827 1.00 95.38 86 PRO A O 1
ATOM 681 N N . TYR A 1 87 ? -9.310 -2.495 -15.941 1.00 95.75 87 TYR A N 1
ATOM 682 C CA . TYR A 1 87 ? -10.712 -2.162 -15.673 1.00 95.75 87 TYR A CA 1
ATOM 683 C C . TYR A 1 87 ? -11.329 -3.176 -14.695 1.00 95.75 87 TYR A C 1
ATOM 685 O O . TYR A 1 87 ? -11.228 -4.380 -14.923 1.00 95.75 87 TYR A O 1
ATOM 693 N N . ASN A 1 88 ? -11.978 -2.685 -13.632 1.00 91.94 88 ASN A N 1
ATOM 694 C CA . ASN A 1 88 ? -12.556 -3.488 -12.544 1.00 91.94 88 ASN A CA 1
ATOM 695 C C . ASN A 1 88 ? -11.575 -4.546 -11.989 1.00 91.94 88 ASN A C 1
ATOM 697 O O . ASN A 1 88 ? -11.813 -5.750 -12.136 1.00 91.94 88 ASN A O 1
ATOM 701 N N . PRO A 1 89 ? -10.460 -4.121 -11.367 1.00 92.00 89 PRO A N 1
ATOM 702 C CA . PRO A 1 89 ? -9.423 -5.039 -10.922 1.00 92.00 89 PRO A CA 1
ATOM 703 C C . PRO A 1 89 ? -9.916 -5.930 -9.776 1.00 92.00 89 PRO A C 1
ATOM 705 O O . PRO A 1 89 ? -10.690 -5.514 -8.914 1.00 92.00 89 PRO A O 1
ATOM 708 N N . THR A 1 90 ? -9.401 -7.158 -9.724 1.00 89.25 90 THR A N 1
ATOM 709 C CA . THR A 1 90 ? -9.418 -7.943 -8.483 1.00 89.25 90 THR A CA 1
ATOM 710 C C . THR A 1 90 ? -8.413 -7.350 -7.493 1.00 89.25 90 THR A C 1
ATOM 712 O O . THR A 1 90 ? -7.491 -6.645 -7.899 1.00 89.25 90 THR A O 1
ATOM 715 N N . VAL A 1 91 ? -8.520 -7.681 -6.203 1.00 86.44 91 VAL A N 1
ATOM 716 C CA . VAL A 1 91 ? -7.549 -7.218 -5.188 1.00 86.44 91 VAL A CA 1
ATOM 717 C C . VAL A 1 91 ? -6.113 -7.615 -5.566 1.00 86.44 91 VAL A C 1
ATOM 719 O O . VAL A 1 91 ? -5.193 -6.814 -5.451 1.00 86.44 91 VAL A O 1
ATOM 722 N N . VAL A 1 92 ? -5.934 -8.822 -6.119 1.00 90.25 92 VAL A N 1
ATOM 723 C CA . VAL A 1 92 ? -4.634 -9.312 -6.609 1.00 90.25 92 VAL A CA 1
ATOM 724 C C . VAL A 1 92 ? -4.128 -8.482 -7.786 1.00 90.25 92 VAL A C 1
ATOM 726 O O . VAL A 1 92 ? -2.971 -8.071 -7.780 1.00 90.25 92 VAL A O 1
ATOM 729 N N . ALA A 1 93 ? -4.990 -8.180 -8.760 1.00 93.62 93 ALA A N 1
ATOM 730 C CA . ALA A 1 93 ? -4.611 -7.328 -9.882 1.00 93.62 93 ALA A CA 1
ATOM 731 C C . ALA A 1 93 ? -4.272 -5.897 -9.426 1.00 93.62 93 ALA A C 1
ATOM 733 O O . ALA A 1 93 ? -3.327 -5.303 -9.938 1.00 93.62 93 ALA A O 1
ATOM 734 N N . ALA A 1 94 ? -4.999 -5.362 -8.441 1.00 92.88 94 ALA A N 1
ATOM 735 C CA . ALA A 1 94 ? -4.725 -4.052 -7.857 1.00 92.88 94 ALA A CA 1
ATOM 736 C C . ALA A 1 94 ? -3.386 -4.027 -7.099 1.00 92.88 94 ALA A C 1
ATOM 738 O O . ALA A 1 94 ? -2.605 -3.093 -7.273 1.00 92.88 94 ALA A O 1
ATOM 739 N N . ARG A 1 95 ? -3.068 -5.070 -6.317 1.00 94.25 95 ARG A N 1
ATOM 740 C CA . ARG A 1 95 ? -1.750 -5.242 -5.682 1.00 94.25 95 ARG A CA 1
ATOM 741 C C . ARG A 1 95 ? -0.637 -5.241 -6.723 1.00 94.25 95 ARG A C 1
ATOM 743 O O . ARG A 1 95 ? 0.335 -4.502 -6.587 1.00 94.25 95 ARG A O 1
ATOM 750 N N . ASP A 1 96 ? -0.764 -6.080 -7.747 1.00 96.00 96 ASP A N 1
ATOM 751 C CA . ASP A 1 96 ? 0.276 -6.222 -8.767 1.00 96.00 96 ASP A CA 1
ATOM 752 C C . ASP A 1 96 ? 0.485 -4.895 -9.510 1.00 96.00 96 ASP A C 1
ATOM 754 O O . ASP A 1 96 ? 1.625 -4.469 -9.708 1.00 96.00 96 ASP A O 1
ATOM 758 N N . ALA A 1 97 ? -0.604 -4.176 -9.806 1.00 96.44 97 ALA A N 1
ATOM 759 C CA . ALA A 1 97 ? -0.555 -2.830 -10.364 1.00 96.44 97 ALA A CA 1
ATOM 760 C C . ALA A 1 97 ? 0.114 -1.815 -9.422 1.00 96.44 97 ALA A C 1
ATOM 762 O O . ALA A 1 97 ? 0.887 -0.992 -9.895 1.00 96.44 97 ALA A O 1
ATOM 763 N N . MET A 1 98 ? -0.104 -1.885 -8.105 1.00 95.25 98 MET A N 1
ATOM 764 C CA . MET A 1 98 ? 0.592 -1.032 -7.127 1.00 95.25 98 MET A CA 1
ATOM 765 C C . MET A 1 98 ? 2.090 -1.342 -6.992 1.00 95.25 98 MET A C 1
ATOM 767 O O . MET A 1 98 ? 2.879 -0.452 -6.673 1.00 95.25 98 MET A O 1
ATOM 771 N N . ILE A 1 99 ? 2.506 -2.589 -7.226 1.00 95.94 99 ILE A N 1
ATOM 772 C CA . ILE A 1 99 ? 3.916 -3.002 -7.143 1.00 95.94 99 ILE A CA 1
ATOM 773 C C . ILE A 1 99 ? 4.668 -2.685 -8.443 1.00 95.94 99 ILE A C 1
ATOM 775 O O . ILE A 1 99 ? 5.859 -2.367 -8.404 1.00 95.94 99 ILE A O 1
ATOM 779 N N . GLN A 1 100 ? 4.001 -2.731 -9.597 1.00 97.75 100 GLN A N 1
ATOM 780 C CA . GLN A 1 100 ? 4.628 -2.548 -10.908 1.00 97.75 100 GLN A CA 1
ATOM 781 C C . GLN A 1 100 ? 5.434 -1.234 -11.067 1.00 97.75 100 GLN A C 1
ATOM 783 O O . GLN A 1 100 ? 6.528 -1.281 -11.636 1.00 97.75 100 GLN A O 1
ATOM 788 N N . PRO A 1 101 ? 5.021 -0.072 -10.526 1.00 97.62 101 PRO A N 1
ATOM 789 C CA . PRO A 1 101 ? 5.812 1.155 -10.594 1.00 97.62 101 PRO A CA 1
ATOM 790 C C . PRO A 1 101 ? 7.181 1.042 -9.910 1.00 97.62 101 PRO A C 1
ATOM 792 O O . PRO A 1 101 ? 8.134 1.700 -10.325 1.00 97.62 101 PRO A O 1
ATOM 795 N N . ASN A 1 102 ? 7.331 0.161 -8.912 1.00 96.44 102 ASN A N 1
ATOM 796 C CA . ASN A 1 102 ? 8.629 -0.136 -8.301 1.00 96.44 102 ASN A CA 1
ATOM 797 C C . ASN A 1 102 ? 9.585 -0.822 -9.283 1.00 96.44 102 ASN A C 1
ATOM 799 O O . ASN A 1 102 ? 10.789 -0.571 -9.253 1.00 96.44 102 ASN A O 1
ATOM 803 N N . VAL A 1 103 ? 9.058 -1.652 -10.184 1.00 96.81 103 VAL A N 1
ATOM 804 C CA . VAL A 1 103 ? 9.836 -2.221 -11.291 1.00 96.81 103 VAL A CA 1
ATOM 805 C C . VAL A 1 103 ? 10.204 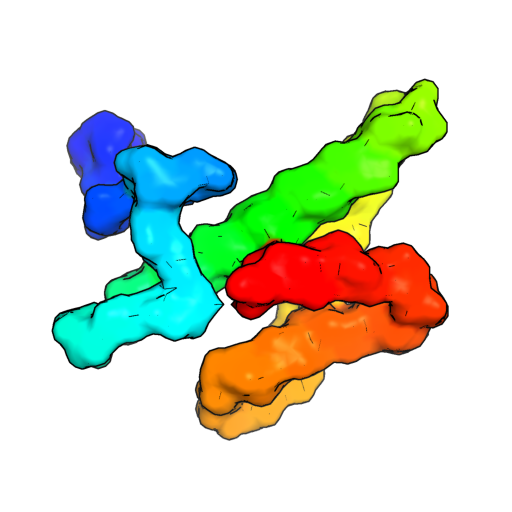-1.114 -12.279 1.00 96.81 103 VAL A C 1
ATOM 807 O O . VAL A 1 103 ? 11.374 -0.974 -12.619 1.00 96.81 103 VAL A O 1
ATOM 810 N N . ASN A 1 104 ? 9.227 -0.291 -12.669 1.00 97.31 104 ASN A N 1
ATOM 811 C CA . ASN A 1 104 ? 9.380 0.701 -13.737 1.00 97.31 104 ASN A CA 1
ATOM 812 C C . ASN A 1 104 ? 10.317 1.864 -13.372 1.00 97.31 104 ASN A C 1
ATOM 814 O O . ASN A 1 104 ? 11.081 2.321 -14.217 1.00 97.31 104 ASN A O 1
ATOM 818 N N . ARG A 1 105 ? 10.244 2.374 -12.135 1.00 95.12 105 ARG A N 1
ATOM 819 C CA . ARG A 1 105 ? 10.986 3.575 -11.703 1.00 95.12 105 ARG A CA 1
ATOM 820 C C . ARG A 1 105 ? 12.184 3.288 -10.814 1.00 95.12 105 ARG A C 1
ATOM 822 O O . ARG A 1 105 ? 13.116 4.084 -10.766 1.00 95.12 105 ARG A O 1
ATOM 829 N N . TYR A 1 106 ? 12.131 2.193 -10.062 1.00 93.69 106 TYR A N 1
ATOM 830 C CA . TYR A 1 106 ? 13.010 1.982 -8.913 1.00 93.69 106 TYR A CA 1
ATOM 831 C C . TYR A 1 106 ? 13.841 0.705 -9.015 1.00 93.69 106 TYR A C 1
ATOM 833 O O . TYR A 1 106 ? 14.441 0.299 -8.017 1.00 93.69 106 TYR A O 1
ATOM 841 N N . ASN A 1 107 ? 13.884 0.066 -10.191 1.00 95.06 107 ASN A N 1
ATOM 842 C CA . ASN A 1 107 ? 14.617 -1.180 -10.442 1.00 95.06 107 ASN A CA 1
ATOM 843 C C . ASN A 1 107 ? 14.321 -2.257 -9.386 1.00 95.06 107 ASN A C 1
ATOM 845 O O . ASN A 1 107 ? 15.201 -2.997 -8.954 1.00 95.06 107 ASN A O 1
ATOM 849 N N . SER A 1 108 ? 13.068 -2.318 -8.932 1.00 94.62 108 SER A N 1
ATOM 850 C CA . SER A 1 108 ? 12.596 -3.213 -7.871 1.00 94.62 108 SER A CA 1
ATOM 851 C C . SER A 1 108 ? 13.250 -3.031 -6.490 1.00 94.62 108 SER A C 1
ATOM 853 O O . SER A 1 108 ? 13.092 -3.899 -5.632 1.00 94.62 108 SER A O 1
ATOM 855 N N . SER A 1 109 ? 13.932 -1.915 -6.217 1.00 92.75 109 SER A N 1
ATOM 856 C CA . SER A 1 109 ? 14.671 -1.697 -4.957 1.00 92.75 109 SER A CA 1
ATOM 857 C C . SER A 1 109 ? 13.817 -1.792 -3.685 1.00 92.75 109 SER A C 1
ATOM 859 O O . SER A 1 109 ? 14.336 -2.181 -2.643 1.00 92.75 109 SER A O 1
ATOM 861 N N . ASN A 1 110 ? 12.507 -1.528 -3.762 1.00 92.25 110 ASN A N 1
ATOM 862 C CA . ASN A 1 110 ? 11.600 -1.611 -2.608 1.00 92.25 110 ASN A CA 1
ATOM 863 C C . ASN A 1 110 ? 10.815 -2.933 -2.521 1.00 92.25 110 ASN A C 1
ATOM 865 O O . ASN A 1 110 ? 9.830 -3.014 -1.793 1.00 92.25 110 ASN A O 1
ATOM 869 N N . LYS A 1 111 ? 11.211 -3.979 -3.264 1.00 91.94 111 LYS A N 1
ATOM 870 C CA . LYS A 1 111 ? 10.421 -5.217 -3.405 1.00 91.94 111 LYS A CA 1
ATOM 871 C C . LYS A 1 111 ? 10.039 -5.841 -2.059 1.00 91.94 111 LYS A C 1
ATOM 873 O O . LYS A 1 111 ? 8.869 -6.137 -1.862 1.00 91.94 111 LYS A O 1
ATOM 878 N N . CYS A 1 112 ? 10.990 -6.025 -1.143 1.00 91.25 112 CYS A N 1
ATOM 879 C CA . CYS A 1 112 ? 10.710 -6.669 0.145 1.00 91.25 112 CYS A CA 1
ATOM 880 C C . CYS A 1 112 ? 9.737 -5.856 1.007 1.00 91.25 112 CYS A C 1
ATOM 882 O O . CYS A 1 112 ? 8.847 -6.441 1.609 1.00 91.25 112 CYS A O 1
ATOM 884 N N . LEU A 1 113 ? 9.874 -4.524 1.022 1.00 91.06 113 LEU A N 1
ATOM 885 C CA . LEU A 1 113 ? 8.969 -3.639 1.764 1.00 91.06 113 LEU A CA 1
ATOM 886 C C . LEU A 1 113 ? 7.547 -3.726 1.206 1.00 91.06 113 LEU A C 1
ATOM 888 O O . LEU A 1 113 ? 6.600 -3.906 1.961 1.00 91.06 113 LEU A O 1
ATOM 892 N N . LEU A 1 114 ? 7.407 -3.661 -0.121 1.00 92.62 114 LEU A N 1
ATOM 893 C CA . LEU A 1 114 ? 6.096 -3.715 -0.764 1.00 92.62 114 LEU A CA 1
ATOM 894 C C . LEU A 1 114 ? 5.424 -5.067 -0.571 1.00 92.62 114 LEU A C 1
ATOM 896 O O . LEU A 1 114 ? 4.275 -5.111 -0.163 1.00 92.62 114 LEU A O 1
ATOM 900 N N . TRP A 1 115 ? 6.134 -6.171 -0.807 1.00 91.88 115 TRP A N 1
ATOM 901 C CA . TRP A 1 115 ? 5.566 -7.499 -0.575 1.00 91.88 115 TRP A CA 1
ATOM 902 C C . TRP A 1 115 ? 5.242 -7.745 0.900 1.00 91.88 115 TRP A C 1
ATOM 904 O O . TRP A 1 115 ? 4.247 -8.403 1.175 1.00 91.88 115 TRP A O 1
ATOM 914 N N . GLY A 1 116 ? 6.031 -7.189 1.825 1.00 88.38 116 GLY A N 1
ATOM 915 C CA . GLY A 1 116 ? 5.754 -7.251 3.258 1.00 88.38 116 GLY A CA 1
ATOM 916 C C . GLY A 1 116 ? 4.463 -6.538 3.660 1.00 88.38 116 GLY A C 1
ATOM 917 O O . GLY A 1 116 ? 3.763 -7.039 4.524 1.00 88.38 116 GLY A O 1
ATOM 918 N N . ALA A 1 117 ? 4.103 -5.432 3.001 1.00 86.81 117 ALA A N 1
ATOM 919 C CA . ALA A 1 117 ? 2.853 -4.714 3.278 1.00 86.81 117 ALA A CA 1
ATOM 920 C C . ALA A 1 117 ? 1.583 -5.484 2.862 1.00 86.81 117 ALA A C 1
ATOM 922 O O . ALA A 1 117 ? 0.490 -5.174 3.324 1.00 86.81 117 ALA A O 1
ATOM 923 N N . PHE A 1 118 ? 1.710 -6.443 1.940 1.00 87.31 118 PHE A N 1
ATOM 924 C CA . PHE A 1 118 ? 0.596 -7.248 1.423 1.00 87.31 118 PHE A CA 1
ATOM 925 C C . PHE A 1 118 ? 0.558 -8.677 1.994 1.00 87.31 118 PHE A C 1
ATOM 927 O O . PHE A 1 118 ? -0.326 -9.446 1.604 1.00 87.31 118 PHE A O 1
ATOM 934 N N . ALA A 1 119 ? 1.533 -9.053 2.829 1.00 82.94 119 ALA A N 1
ATOM 935 C CA . ALA A 1 119 ? 1.675 -10.387 3.418 1.00 82.94 119 ALA A CA 1
ATOM 936 C C . ALA A 1 119 ? 0.957 -10.477 4.768 1.00 82.94 119 ALA A C 1
ATOM 938 O O . ALA A 1 119 ? 0.316 -11.527 5.000 1.00 82.94 119 ALA A O 1
#

Sequence (119 aa):
MDAYVGSQRGIWDYLYSTSMVTDPLSYSPPRSRIRVHDAGEGWAEICREIYELLILGFSSKNNYSDGIAGKLVNLHLLVDGLQLQPYNPTVVAARDAMIQPNVNRYNSSNKCLLWGAFA

pLDDT: mean 85.66, std 10.25, range [50.16, 97.75]

Secondary structure (DSSP, 8-state):
--TTTS-TT-SSSS---S-TTT----SS--TT--SHHHHHHHHHHHHHHHHHHHHHHHHTTS-HHHHHHHHHHHHHHHHHHHHHSPSS--HHHHHHHHHHHHHHHHTTTTHHHHHHHT-